Protein AF-T1GN96-F1 (afdb_monomer)

Solvent-accessible surface area (backbone atoms only — not comparable to full-atom values): 7860 Å² total; per-residue (Å²): 132,88,78,76,66,74,90,79,70,73,83,82,74,86,73,82,58,93,89,65,82,86,56,65,67,61,53,52,53,51,52,47,54,53,62,76,66,42,85,84,54,81,83,77,91,78,88,82,90,84,83,84,88,73,88,81,78,76,82,83,83,76,85,61,93,66,79,76,64,82,84,63,80,90,75,41,68,67,36,72,75,71,40,82,92,32,46,71,55,24,60,69,52,18,77,78,55,78,66,77,85,67,87,92,83,88,90,134

Foldseek 3Di:
DDDDPPVLDDPDDPDDDPPDDDDVVVVVVVVVVCVVPRPPDDDDDDDDDDDDPDDPDDPPDDDDPCNPVPPDDLADQCLVVPDDVSVVVCVVRPPVVVPPPDDPPDDD

Radius of gyration: 47.94 Å; Cα contacts (8 Å, |Δi|>4): 25; chains: 1; bounding box: 72×23×143 Å

pLDDT: mean 76.88, std 15.84, range [41.69, 96.19]

Organism: Megaselia scalaris (NCBI:txid36166)

Secondary structure (DSSP, 8-state):
-----GGGS-PPP--PPTT----HHHHHHHHHHHHHT-TTSSPPPPP--------------PPPTTTT-S------GGGGGS-GGGHHHHHHHSGGGGG---------

Structure (mmCIF, N/CA/C/O backbone):
data_AF-T1GN96-F1
#
_entry.id   AF-T1GN96-F1
#
loop_
_atom_site.group_PDB
_atom_site.id
_atom_site.type_symbol
_atom_site.label_atom_id
_atom_site.label_alt_id
_atom_site.label_comp_id
_atom_site.label_asym_id
_atom_site.label_entity_id
_atom_site.label_seq_id
_atom_site.pdbx_PDB_ins_code
_atom_site.Cartn_x
_atom_site.Cartn_y
_atom_site.Cartn_z
_atom_site.occupancy
_atom_site.B_iso_or_equiv
_atom_site.auth_seq_id
_atom_site.auth_comp_id
_atom_site.auth_asym_id
_atom_site.auth_atom_id
_atom_site.pdbx_PDB_model_num
ATOM 1 N N . MET A 1 1 ? -0.776 -9.574 -26.731 1.00 41.69 1 MET A N 1
ATOM 2 C CA . MET A 1 1 ? -0.075 -9.203 -27.977 1.00 41.69 1 MET A CA 1
ATOM 3 C C . MET A 1 1 ? 0.172 -7.706 -27.898 1.00 41.69 1 MET A C 1
ATOM 5 O O . MET A 1 1 ? -0.776 -6.952 -28.060 1.00 41.69 1 MET A O 1
ATOM 9 N N . HIS A 1 2 ? 1.371 -7.278 -27.489 1.00 55.16 2 HIS A N 1
ATOM 10 C CA . HIS A 1 2 ? 1.695 -5.849 -27.442 1.00 55.16 2 HIS A CA 1
ATOM 11 C C . HIS A 1 2 ? 1.850 -5.357 -28.880 1.00 55.16 2 HIS A C 1
ATOM 13 O O . HIS A 1 2 ? 2.675 -5.874 -29.629 1.00 55.16 2 HIS A O 1
ATOM 19 N N . ASN A 1 3 ? 0.983 -4.431 -29.278 1.00 48.44 3 ASN A N 1
ATOM 20 C CA . ASN A 1 3 ? 1.000 -3.836 -30.602 1.00 48.44 3 ASN A CA 1
ATOM 21 C C . ASN A 1 3 ? 2.158 -2.828 -30.629 1.00 48.44 3 ASN A C 1
ATOM 23 O O . ASN A 1 3 ? 2.082 -1.805 -29.951 1.00 48.44 3 ASN A O 1
ATOM 27 N N . ILE A 1 4 ? 3.245 -3.147 -31.335 1.00 56.50 4 ILE A N 1
ATOM 28 C CA . ILE A 1 4 ? 4.377 -2.227 -31.502 1.00 56.50 4 ILE A CA 1
ATOM 29 C C . ILE A 1 4 ? 3.860 -1.011 -32.293 1.00 56.50 4 ILE A C 1
ATOM 31 O O . ILE A 1 4 ? 3.284 -1.211 -33.367 1.00 56.50 4 ILE A O 1
ATOM 35 N N . PRO A 1 5 ? 3.992 0.229 -31.784 1.00 53.41 5 PRO A N 1
ATOM 36 C CA . PRO A 1 5 ? 3.544 1.413 -32.508 1.00 53.41 5 PRO A CA 1
ATOM 37 C C . PRO A 1 5 ? 4.280 1.528 -33.852 1.00 53.41 5 PRO A C 1
ATOM 39 O O . PRO A 1 5 ? 5.500 1.377 -33.921 1.00 53.41 5 PRO A O 1
ATOM 42 N N . SER A 1 6 ? 3.524 1.787 -34.926 1.00 54.22 6 SER A N 1
ATOM 43 C CA . SER A 1 6 ? 4.008 1.810 -36.318 1.00 54.22 6 SER A CA 1
ATOM 44 C C . SER A 1 6 ? 5.153 2.794 -36.585 1.00 54.22 6 SER A C 1
ATOM 46 O O . SER A 1 6 ? 5.870 2.623 -37.566 1.00 54.22 6 SER A O 1
ATOM 48 N N . ASP A 1 7 ?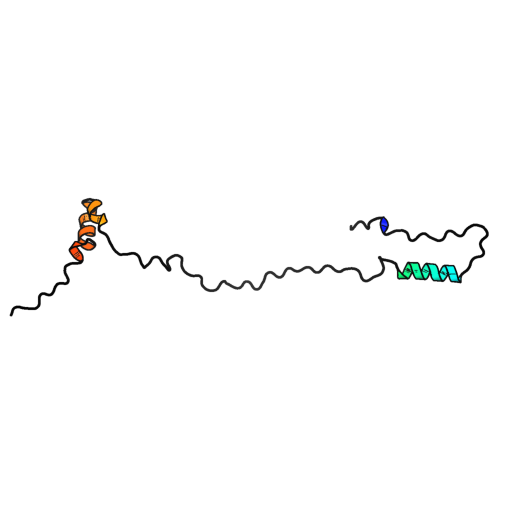 5.382 3.759 -35.695 1.00 53.06 7 ASP A N 1
ATOM 49 C CA . ASP A 1 7 ? 6.468 4.739 -35.807 1.00 53.06 7 ASP A CA 1
ATOM 50 C C . ASP A 1 7 ? 7.861 4.138 -35.534 1.00 53.06 7 ASP A C 1
ATOM 52 O O . ASP A 1 7 ? 8.875 4.789 -35.775 1.00 53.06 7 ASP A O 1
ATOM 56 N N . MET A 1 8 ? 7.939 2.882 -35.070 1.00 54.47 8 MET A N 1
ATOM 57 C CA . MET A 1 8 ? 9.206 2.165 -34.855 1.00 54.47 8 MET A CA 1
ATOM 58 C C . MET A 1 8 ? 9.673 1.352 -36.073 1.00 54.47 8 MET A C 1
ATOM 60 O O . MET A 1 8 ? 10.673 0.640 -35.989 1.00 54.47 8 MET A O 1
ATOM 64 N N . VAL A 1 9 ? 8.973 1.436 -37.212 1.00 57.03 9 VAL A N 1
ATOM 65 C CA . VAL A 1 9 ? 9.254 0.603 -38.390 1.00 57.03 9 VAL A CA 1
ATOM 66 C C . VAL A 1 9 ? 9.434 1.459 -39.639 1.00 57.03 9 VAL A C 1
ATOM 68 O O . VAL A 1 9 ? 8.540 1.537 -40.470 1.00 57.03 9 VAL A O 1
ATOM 71 N N . ALA A 1 10 ? 10.599 2.095 -39.778 1.00 54.78 10 ALA A N 1
ATOM 72 C CA . ALA A 1 10 ? 11.308 2.251 -41.057 1.00 54.78 10 ALA A CA 1
ATOM 73 C C . ALA A 1 10 ? 12.443 3.270 -40.916 1.00 54.78 10 ALA A C 1
ATOM 75 O O . ALA A 1 10 ? 12.244 4.474 -41.057 1.00 54.78 10 ALA A O 1
ATOM 76 N N . ASN A 1 11 ? 13.674 2.786 -40.753 1.00 52.19 11 ASN A N 1
ATOM 77 C CA . ASN A 1 11 ? 14.805 3.555 -41.259 1.00 52.19 11 ASN A CA 1
ATOM 78 C C . ASN A 1 11 ? 14.723 3.5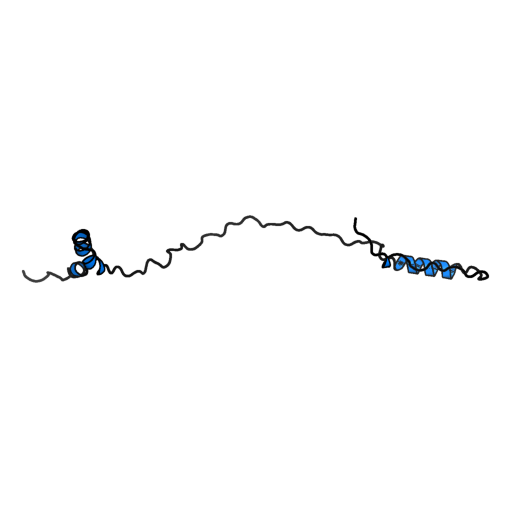10 -42.798 1.00 52.19 11 ASN A C 1
ATOM 80 O O . ASN A 1 11 ? 14.702 2.402 -43.348 1.00 52.19 11 ASN A O 1
ATOM 84 N N . PRO A 1 12 ? 14.633 4.653 -43.506 1.00 56.75 12 PRO A N 1
ATOM 85 C CA . PRO A 1 12 ? 14.454 4.658 -44.954 1.00 56.75 12 PRO A CA 1
ATOM 86 C C . PRO A 1 12 ? 15.618 3.925 -45.628 1.00 56.75 12 PRO A C 1
ATOM 88 O O . PRO A 1 12 ? 16.780 4.255 -45.409 1.00 56.75 12 PRO A O 1
ATOM 91 N N . VAL A 1 13 ? 15.320 2.903 -46.434 1.00 60.00 13 VAL A N 1
ATOM 92 C CA . VAL A 1 13 ? 16.305 2.226 -47.291 1.00 60.00 13 VAL A CA 1
ATOM 93 C C . VAL A 1 13 ? 16.806 3.233 -48.325 1.00 60.00 13 VAL A C 1
ATOM 95 O O . VAL A 1 13 ? 15.985 3.799 -49.051 1.00 60.00 13 VAL A O 1
ATOM 98 N N . MET A 1 14 ? 18.125 3.456 -48.422 1.00 59.34 14 MET A N 1
ATOM 99 C CA . MET A 1 14 ? 18.681 4.209 -49.546 1.00 59.34 14 MET A CA 1
ATOM 100 C C . MET A 1 14 ? 18.267 3.537 -50.856 1.00 59.34 14 MET A C 1
ATOM 102 O O . MET A 1 14 ? 18.698 2.437 -51.199 1.00 59.34 14 MET A O 1
ATOM 106 N N . THR A 1 15 ? 17.370 4.210 -51.571 1.00 59.19 15 THR A N 1
ATOM 107 C CA . THR A 1 15 ? 16.952 3.820 -52.911 1.00 59.19 15 THR A CA 1
ATOM 108 C C . THR A 1 15 ? 18.018 4.351 -53.854 1.00 59.19 15 THR A C 1
ATOM 110 O O . THR A 1 15 ? 18.138 5.563 -54.023 1.00 59.19 15 THR A O 1
ATOM 113 N N . LEU A 1 16 ? 18.841 3.461 -54.410 1.00 59.38 16 LEU A N 1
ATOM 114 C CA . LEU A 1 16 ? 19.898 3.856 -55.337 1.00 59.38 16 LEU A CA 1
ATOM 115 C C . LEU A 1 16 ? 19.266 4.537 -56.558 1.00 59.38 16 LEU A C 1
ATOM 117 O O . LEU A 1 16 ? 18.430 3.947 -57.246 1.00 59.38 16 LEU A O 1
ATOM 121 N N . VAL A 1 17 ? 19.653 5.787 -56.813 1.00 62.06 17 VAL A N 1
ATOM 122 C CA . VAL A 1 17 ? 19.168 6.550 -57.966 1.00 62.06 17 VAL A CA 1
ATOM 123 C C . VAL A 1 17 ? 19.741 5.912 -59.243 1.00 62.06 17 VAL A C 1
ATOM 125 O O . VAL A 1 17 ? 20.933 5.584 -59.265 1.00 62.06 17 VAL A O 1
ATOM 128 N N . PRO A 1 18 ? 18.948 5.712 -60.315 1.00 52.59 18 PRO A N 1
ATOM 129 C CA . PRO A 1 18 ? 19.452 5.106 -61.545 1.00 52.59 18 PRO A CA 1
ATOM 130 C C . PRO A 1 18 ? 20.638 5.905 -62.110 1.00 52.59 18 PRO A C 1
ATOM 132 O O . PRO A 1 18 ? 20.496 7.087 -62.413 1.00 52.59 18 PRO A O 1
ATOM 135 N N . GLY A 1 19 ? 21.802 5.260 -62.252 1.00 62.09 19 GLY A N 1
ATOM 136 C CA . GLY A 1 19 ? 23.028 5.868 -62.796 1.00 62.09 19 GLY A CA 1
ATOM 137 C C . GLY A 1 19 ? 24.113 6.224 -61.771 1.00 62.09 19 GLY A C 1
ATOM 138 O O . GLY A 1 19 ? 25.175 6.696 -62.167 1.00 62.09 19 GLY A O 1
ATOM 139 N N . GLN A 1 20 ? 23.887 5.987 -60.476 1.00 63.53 20 GLN A N 1
ATOM 140 C CA . GLN A 1 20 ? 24.911 6.149 -59.440 1.00 63.53 20 GLN A CA 1
ATOM 141 C C . GLN A 1 20 ? 25.793 4.891 -59.342 1.00 63.53 20 GLN A C 1
ATOM 143 O O . GLN A 1 20 ? 25.273 3.785 -59.184 1.00 63.53 20 GLN A O 1
ATOM 148 N N . GLU A 1 21 ? 27.122 5.039 -59.416 1.00 69.19 21 GLU A N 1
ATOM 149 C CA . GLU A 1 21 ? 28.025 3.905 -59.181 1.00 69.19 21 GLU A CA 1
ATOM 150 C C . GLU A 1 21 ? 27.937 3.426 -57.718 1.00 69.19 21 GLU A C 1
ATOM 152 O O . GLU A 1 21 ? 27.941 4.249 -56.793 1.00 69.19 21 GLU A O 1
ATOM 157 N N . PRO A 1 22 ? 27.851 2.105 -57.478 1.00 67.44 22 PRO A N 1
ATOM 158 C CA . PRO A 1 22 ? 27.683 1.560 -56.138 1.00 67.44 22 PRO A CA 1
ATOM 159 C C . PRO A 1 22 ? 28.950 1.765 -55.295 1.00 67.44 22 PRO A C 1
ATOM 161 O O . PRO A 1 22 ? 29.974 1.118 -55.504 1.00 67.44 22 PRO A O 1
ATOM 164 N N . ASN A 1 23 ? 28.871 2.643 -54.291 1.00 80.88 23 ASN A N 1
ATOM 165 C CA . ASN A 1 23 ? 29.928 2.823 -53.298 1.00 80.88 23 ASN A CA 1
ATOM 166 C C . ASN A 1 23 ? 29.701 1.872 -52.112 1.00 80.88 23 ASN A C 1
ATOM 168 O O . ASN A 1 23 ? 28.856 2.118 -51.248 1.00 80.88 23 ASN A O 1
ATOM 172 N N . VAL A 1 24 ? 30.470 0.782 -52.067 1.00 83.50 24 VAL A N 1
ATOM 173 C CA . VAL A 1 24 ? 30.313 -0.261 -51.039 1.00 83.50 24 VAL A CA 1
ATOM 174 C C . VAL A 1 24 ? 30.619 0.243 -49.622 1.00 83.50 24 VAL A C 1
ATOM 176 O O . VAL A 1 24 ? 30.032 -0.245 -48.661 1.00 83.50 24 VAL A O 1
ATOM 179 N N . GLY A 1 25 ? 31.504 1.237 -49.483 1.00 85.25 25 GLY A N 1
ATOM 180 C CA . GLY A 1 25 ? 31.867 1.818 -48.188 1.00 85.25 25 GLY A CA 1
ATOM 181 C C . GLY A 1 25 ? 30.693 2.557 -47.552 1.00 85.25 25 GLY A C 1
ATOM 182 O O . GLY A 1 25 ? 30.356 2.295 -46.400 1.00 85.25 25 GLY A O 1
ATOM 183 N N . MET A 1 26 ? 30.007 3.385 -48.343 1.00 82.94 26 MET A N 1
ATOM 184 C CA . MET A 1 26 ? 28.788 4.081 -47.917 1.00 82.94 26 MET A CA 1
ATOM 185 C C . MET A 1 26 ? 27.670 3.100 -47.549 1.00 82.94 26 MET A C 1
ATOM 187 O O . MET A 1 26 ? 26.996 3.287 -46.540 1.00 82.94 26 MET A O 1
ATOM 191 N N . PHE A 1 27 ? 27.504 2.029 -48.332 1.00 82.62 27 PHE A N 1
ATOM 192 C CA . PHE A 1 27 ? 26.510 0.990 -48.053 1.00 82.62 27 PHE A CA 1
ATOM 193 C C . PHE A 1 27 ? 26.749 0.325 -46.691 1.00 82.62 27 PHE A C 1
ATOM 195 O O . PHE A 1 27 ? 25.818 0.201 -45.893 1.00 82.62 27 PHE A O 1
ATOM 202 N N . ILE A 1 28 ? 27.991 -0.075 -46.406 1.00 88.06 28 ILE A N 1
ATOM 203 C CA . ILE A 1 28 ? 28.351 -0.737 -45.145 1.00 88.06 28 ILE A CA 1
ATOM 204 C C . ILE A 1 28 ? 28.204 0.227 -43.963 1.00 88.06 28 ILE A C 1
ATOM 206 O O . ILE A 1 28 ? 27.661 -0.162 -42.930 1.00 88.06 28 ILE A O 1
ATOM 210 N N . GLU A 1 29 ? 28.659 1.474 -44.102 1.00 86.31 29 GLU A N 1
ATOM 211 C CA . GLU A 1 29 ? 28.577 2.475 -43.033 1.00 86.31 29 GLU A CA 1
ATOM 212 C C . GLU A 1 29 ? 27.125 2.820 -42.677 1.00 86.31 29 GLU A C 1
ATOM 214 O O . GLU A 1 29 ? 26.773 2.890 -41.497 1.00 86.31 29 GLU A O 1
ATOM 219 N N . GLU A 1 30 ? 26.255 2.952 -43.678 1.00 83.44 30 GLU A N 1
ATOM 220 C CA . GLU A 1 30 ? 24.828 3.184 -43.460 1.00 83.44 30 GLU A CA 1
ATOM 221 C C . GLU A 1 30 ? 24.151 1.991 -42.768 1.00 83.44 30 GLU A C 1
ATOM 223 O O . GLU A 1 30 ? 23.405 2.175 -41.802 1.00 83.44 30 GLU A O 1
ATOM 228 N N . HIS A 1 31 ? 24.426 0.765 -43.225 1.00 84.94 31 HIS A N 1
ATOM 229 C CA . HIS A 1 31 ? 23.849 -0.444 -42.630 1.00 84.94 31 HIS A CA 1
ATOM 230 C C . HIS A 1 31 ? 24.326 -0.652 -41.196 1.00 84.94 31 HIS A C 1
ATOM 232 O O . HIS A 1 31 ? 23.525 -1.006 -40.330 1.00 84.94 31 HIS A O 1
ATOM 238 N N . LYS A 1 32 ? 25.603 -0.369 -40.926 1.00 89.06 32 LYS A N 1
ATOM 239 C CA . LYS A 1 32 ? 26.149 -0.363 -39.571 1.00 89.06 32 LYS A CA 1
ATOM 240 C C . LYS A 1 32 ? 25.415 0.652 -38.699 1.00 89.06 32 LYS A C 1
ATOM 242 O O . LYS A 1 32 ? 24.895 0.276 -37.656 1.00 89.06 32 LYS A O 1
ATOM 247 N N . LYS A 1 33 ? 25.299 1.907 -39.149 1.00 88.31 33 LYS A N 1
ATOM 248 C CA . LYS A 1 33 ? 24.602 2.958 -38.394 1.00 88.31 33 LYS A CA 1
ATOM 249 C C . LYS A 1 33 ? 23.159 2.565 -38.075 1.00 88.31 33 LYS A C 1
ATOM 251 O O . LYS A 1 33 ? 22.710 2.796 -36.962 1.00 88.31 33 LYS A O 1
ATOM 256 N N . ARG A 1 34 ? 22.452 1.942 -39.024 1.00 85.00 34 ARG A N 1
ATOM 257 C CA . ARG A 1 34 ? 21.084 1.441 -38.823 1.00 85.00 34 ARG A CA 1
ATOM 258 C C . ARG A 1 34 ? 21.014 0.336 -37.773 1.00 85.00 34 ARG A C 1
ATOM 260 O O . ARG A 1 34 ? 20.097 0.352 -36.960 1.00 85.00 34 ARG A O 1
ATOM 267 N N . SER A 1 35 ? 21.952 -0.605 -37.822 1.00 88.75 35 SER A N 1
ATOM 268 C CA . SER A 1 35 ? 22.023 -1.716 -36.873 1.00 88.75 35 SER A CA 1
ATOM 269 C C . SER A 1 35 ? 22.369 -1.234 -35.465 1.00 88.75 35 SER A C 1
ATOM 271 O O . SER A 1 35 ? 21.795 -1.727 -34.501 1.00 88.75 35 SER A O 1
ATOM 273 N N . ASP A 1 36 ? 23.274 -0.261 -35.347 1.00 90.00 36 ASP A N 1
ATOM 274 C CA . ASP A 1 36 ? 23.719 0.287 -34.060 1.00 90.00 36 ASP A CA 1
ATOM 275 C C . ASP A 1 36 ? 22.622 1.123 -33.371 1.00 90.00 36 ASP A C 1
ATOM 277 O O . ASP A 1 36 ? 22.642 1.288 -32.154 1.00 90.00 36 ASP A O 1
ATOM 281 N N . THR A 1 37 ? 21.661 1.654 -34.134 1.00 87.06 37 THR A N 1
ATOM 282 C CA . THR A 1 37 ? 20.533 2.444 -33.611 1.00 87.06 37 THR A CA 1
ATOM 283 C C . THR A 1 37 ? 19.209 1.680 -33.580 1.00 87.06 37 THR A C 1
ATOM 285 O O . THR A 1 37 ? 18.162 2.316 -33.462 1.00 87.06 37 THR A O 1
ATOM 288 N N . ASP A 1 38 ? 19.214 0.354 -33.750 1.00 89.19 38 ASP A N 1
ATOM 289 C CA . ASP A 1 38 ? 17.985 -0.446 -33.732 1.00 89.19 38 ASP A CA 1
ATOM 290 C C . ASP A 1 38 ? 17.382 -0.486 -32.312 1.00 89.19 38 ASP A C 1
ATOM 292 O O . ASP A 1 38 ? 17.986 -1.067 -31.410 1.00 89.19 38 ASP A O 1
ATOM 296 N N . PRO A 1 39 ? 16.187 0.093 -32.083 1.00 85.31 39 PRO A N 1
ATOM 297 C CA . PRO A 1 39 ? 15.545 0.084 -30.770 1.00 85.31 39 PRO A CA 1
ATOM 298 C C . PRO A 1 39 ? 14.993 -1.293 -30.372 1.00 85.31 39 PRO A C 1
ATOM 300 O O . PRO A 1 39 ? 14.632 -1.485 -29.215 1.00 85.31 39 PRO A O 1
ATOM 303 N N . ASN A 1 40 ? 14.903 -2.241 -31.310 1.00 86.50 40 ASN A N 1
ATOM 304 C CA . ASN A 1 40 ? 14.543 -3.630 -31.023 1.00 86.50 40 ASN A CA 1
ATOM 305 C C . ASN A 1 40 ? 15.773 -4.488 -30.703 1.00 86.50 40 ASN A C 1
ATOM 307 O O . ASN A 1 40 ? 15.635 -5.692 -30.460 1.00 86.50 40 ASN A O 1
ATOM 311 N N . ALA A 1 41 ? 16.972 -3.896 -30.721 1.00 89.88 41 ALA A N 1
ATOM 312 C CA . ALA A 1 41 ? 18.154 -4.571 -30.232 1.00 89.88 41 ALA A CA 1
ATOM 313 C C . ALA A 1 41 ? 18.006 -4.842 -28.717 1.00 89.88 41 ALA A C 1
ATOM 315 O O . ALA A 1 41 ? 17.490 -3.998 -27.983 1.00 89.88 41 ALA A O 1
ATOM 316 N N . PRO A 1 42 ? 18.450 -6.007 -28.220 1.00 86.81 42 PRO A N 1
ATOM 317 C CA . PRO A 1 42 ? 18.442 -6.313 -26.786 1.00 86.81 42 PRO A CA 1
ATOM 318 C C . PRO A 1 42 ? 19.319 -5.334 -25.966 1.00 86.81 42 PRO A C 1
ATOM 320 O O . PRO A 1 42 ? 20.232 -4.736 -26.540 1.00 86.81 42 PRO A O 1
ATOM 323 N N . PRO A 1 43 ? 19.178 -5.237 -24.624 1.00 82.69 43 PRO A N 1
ATOM 324 C CA . PRO A 1 43 ? 18.311 -6.016 -23.737 1.00 82.69 43 PRO A CA 1
ATOM 325 C C . PRO A 1 43 ? 16.934 -5.370 -23.541 1.00 82.69 43 PRO A C 1
ATOM 327 O O . PRO A 1 43 ? 16.823 -4.165 -23.347 1.00 82.69 43 PRO A O 1
ATOM 330 N N . PHE A 1 44 ? 15.886 -6.191 -23.568 1.00 89.50 44 PHE A N 1
ATOM 331 C CA . PHE A 1 44 ? 14.525 -5.734 -23.298 1.00 89.50 44 PHE A CA 1
ATOM 332 C C . PHE A 1 44 ? 14.311 -5.458 -21.808 1.00 89.50 44 PHE A C 1
ATOM 334 O O . PHE A 1 44 ? 15.020 -5.993 -20.954 1.00 89.50 44 PHE A O 1
ATOM 341 N N . ASP A 1 45 ? 13.288 -4.662 -21.509 1.00 91.00 45 ASP A N 1
ATOM 342 C CA . ASP A 1 45 ? 12.839 -4.443 -20.140 1.00 91.00 45 ASP A CA 1
ATOM 343 C C . ASP A 1 45 ? 12.179 -5.708 -19.571 1.00 91.00 45 ASP A C 1
ATOM 345 O O . ASP A 1 45 ? 11.296 -6.305 -20.193 1.00 91.00 45 ASP A O 1
ATOM 349 N N . ASP A 1 46 ? 12.559 -6.080 -18.347 1.00 91.81 46 ASP A N 1
ATOM 350 C CA . ASP A 1 46 ? 11.944 -7.182 -17.607 1.00 91.81 46 ASP A CA 1
ATOM 351 C C . ASP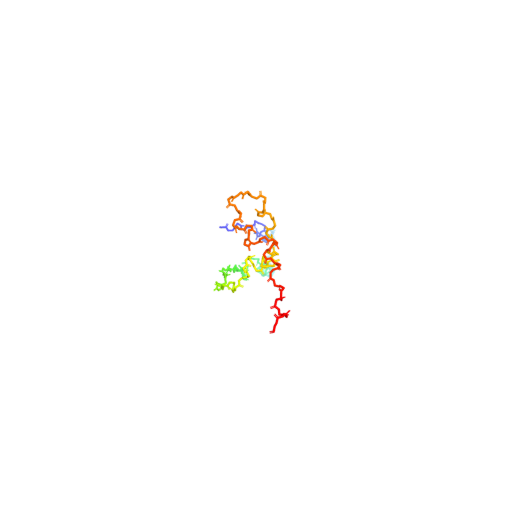 A 1 46 ? 10.953 -6.655 -16.562 1.00 91.81 46 ASP A C 1
ATOM 353 O O . ASP A 1 46 ? 11.261 -5.764 -15.767 1.00 91.81 46 ASP A O 1
ATOM 357 N N . LEU A 1 47 ? 9.773 -7.275 -16.483 1.00 94.25 47 LEU A N 1
ATOM 358 C CA . LEU A 1 47 ? 8.830 -7.024 -15.394 1.00 94.25 47 LEU A CA 1
ATOM 359 C C . LEU A 1 47 ? 9.222 -7.821 -14.146 1.00 94.25 47 LEU A C 1
ATOM 361 O O . LEU A 1 47 ? 9.530 -9.013 -14.206 1.00 94.25 47 LEU A O 1
ATOM 365 N N . ARG A 1 48 ? 9.145 -7.172 -12.982 1.00 95.31 48 ARG A N 1
ATOM 366 C CA . ARG A 1 48 ? 9.311 -7.823 -11.679 1.00 95.31 48 ARG A CA 1
ATOM 367 C C . ARG A 1 48 ? 7.987 -7.825 -10.936 1.00 95.31 48 ARG A C 1
ATOM 369 O O . ARG A 1 48 ? 7.457 -6.778 -10.581 1.00 95.31 48 ARG A O 1
ATOM 376 N N . ASN A 1 49 ? 7.470 -9.024 -10.699 1.00 94.38 49 ASN A N 1
ATOM 377 C CA . ASN A 1 49 ? 6.258 -9.220 -9.919 1.00 94.38 49 ASN A CA 1
ATOM 378 C C . ASN A 1 49 ? 6.625 -9.318 -8.437 1.00 94.38 49 ASN A C 1
ATOM 380 O O . ASN A 1 49 ? 7.434 -10.163 -8.051 1.00 94.38 49 ASN A O 1
ATOM 384 N N . TYR A 1 50 ? 6.005 -8.478 -7.612 1.00 95.06 50 TYR A N 1
ATOM 385 C CA . TYR A 1 50 ? 6.153 -8.500 -6.160 1.00 95.06 50 TYR A CA 1
ATOM 386 C C . TYR A 1 50 ? 4.815 -8.886 -5.531 1.00 95.06 50 TYR A C 1
ATOM 388 O O . TYR A 1 50 ? 3.799 -8.256 -5.806 1.00 95.06 50 TYR A O 1
ATOM 396 N N . ALA A 1 51 ? 4.822 -9.926 -4.699 1.00 95.31 51 ALA A N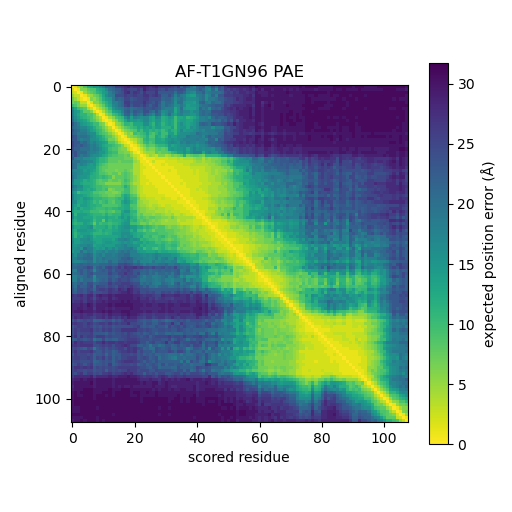 1
ATOM 397 C CA . ALA A 1 51 ? 3.624 -10.458 -4.042 1.00 95.31 51 ALA A CA 1
ATOM 398 C C . ALA A 1 51 ? 3.891 -10.827 -2.572 1.00 95.31 51 ALA A C 1
ATOM 400 O O . ALA A 1 51 ? 3.266 -11.727 -2.021 1.00 95.31 51 ALA A O 1
ATOM 401 N N . TYR A 1 52 ? 4.879 -10.182 -1.947 1.00 95.25 52 TYR A N 1
ATOM 402 C CA . TYR A 1 52 ? 5.199 -10.444 -0.549 1.00 95.25 52 TYR A CA 1
ATOM 403 C C . TYR A 1 52 ? 4.191 -9.738 0.365 1.00 95.25 52 TYR A C 1
ATOM 405 O O . TYR A 1 52 ? 4.139 -8.512 0.401 1.00 95.25 52 TYR A O 1
ATOM 413 N N . GLU A 1 53 ? 3.407 -10.525 1.099 1.00 94.62 53 GLU A N 1
ATOM 414 C CA . GLU A 1 53 ? 2.326 -10.054 1.980 1.00 94.62 53 GLU A CA 1
ATOM 415 C C . GLU A 1 53 ? 2.806 -9.713 3.404 1.00 94.62 53 GLU A C 1
ATOM 417 O O . GLU A 1 53 ? 2.126 -9.022 4.157 1.00 94.62 53 GLU A O 1
ATOM 422 N N . GLY A 1 54 ? 4.006 -10.156 3.780 1.00 93.69 54 GLY A N 1
ATOM 423 C CA . GLY A 1 54 ? 4.486 -10.089 5.158 1.00 93.69 54 GLY A CA 1
ATOM 424 C C . GLY A 1 54 ? 4.432 -11.444 5.861 1.00 93.69 54 GLY A C 1
ATOM 425 O O . GLY A 1 54 ? 4.039 -12.455 5.290 1.00 93.69 54 GLY A O 1
ATOM 426 N N . GLY A 1 55 ? 4.878 -11.470 7.119 1.00 94.38 55 GLY A N 1
ATOM 427 C CA . GLY A 1 55 ? 5.018 -12.699 7.911 1.00 94.38 55 GLY A CA 1
ATOM 428 C C . GLY A 1 55 ? 3.804 -13.067 8.770 1.00 94.38 55 GLY A C 1
ATOM 429 O O . GLY A 1 55 ? 3.913 -13.975 9.586 1.00 94.38 55 GLY A O 1
ATOM 430 N N . GLY A 1 56 ? 2.681 -12.348 8.646 1.00 92.06 56 GLY A N 1
ATOM 431 C CA . GLY A 1 56 ? 1.475 -12.608 9.444 1.00 92.06 56 GLY A CA 1
ATOM 432 C C . GLY A 1 56 ? 1.620 -12.316 10.944 1.00 92.06 56 GLY A C 1
ATOM 433 O O . GLY A 1 56 ? 0.989 -12.981 11.762 1.00 92.06 56 GLY A O 1
ATOM 434 N N . SER A 1 57 ? 2.463 -11.353 11.331 1.00 89.25 57 SER A N 1
ATOM 435 C CA . SER A 1 57 ? 2.688 -11.021 12.743 1.00 89.25 57 SER A CA 1
ATOM 436 C C . SER A 1 57 ? 1.419 -10.498 13.419 1.00 89.25 57 SER A C 1
ATOM 438 O O . SER A 1 57 ? 0.720 -9.639 12.882 1.00 89.25 57 SER A O 1
ATOM 440 N N . THR A 1 58 ? 1.149 -10.972 14.635 1.00 90.56 58 THR A N 1
ATOM 441 C CA . THR A 1 58 ? 0.046 -10.464 15.454 1.00 90.56 58 THR A CA 1
ATOM 442 C C . THR A 1 58 ? 0.380 -9.083 16.019 1.00 90.56 58 THR A C 1
ATOM 444 O O . THR A 1 58 ? 1.519 -8.796 16.393 1.00 90.56 58 THR A O 1
ATOM 447 N N . CYS A 1 59 ? -0.625 -8.208 16.098 1.00 82.88 59 CYS A N 1
ATOM 448 C CA . CYS A 1 59 ? -0.497 -6.875 16.685 1.00 82.88 59 CYS A CA 1
ATOM 449 C C . CYS A 1 59 ? -0.510 -6.964 18.221 1.00 82.88 59 CYS A C 1
ATOM 451 O O . CYS A 1 59 ? -1.489 -6.573 18.840 1.00 82.88 59 CYS A O 1
ATOM 453 N N . GLY A 1 60 ? 0.546 -7.531 18.821 1.00 87.31 60 GLY A N 1
ATOM 454 C CA . GLY A 1 60 ? 0.785 -7.562 20.273 1.00 87.31 60 GLY A CA 1
ATOM 455 C C . GLY A 1 60 ? -0.475 -7.650 21.151 1.00 87.31 60 GLY A C 1
ATOM 456 O O . GLY A 1 60 ? -1.365 -8.459 20.896 1.00 87.31 60 GLY A O 1
ATOM 457 N N . SER A 1 61 ? -0.538 -6.798 22.175 1.00 89.38 61 SER A N 1
ATOM 458 C CA . SER A 1 61 ? -1.746 -6.561 22.971 1.00 89.38 61 SER A CA 1
ATOM 459 C C . SER A 1 61 ? -2.231 -5.133 22.743 1.00 89.38 61 SER A C 1
ATOM 461 O O . SER A 1 61 ? -1.438 -4.194 22.814 1.00 89.38 61 S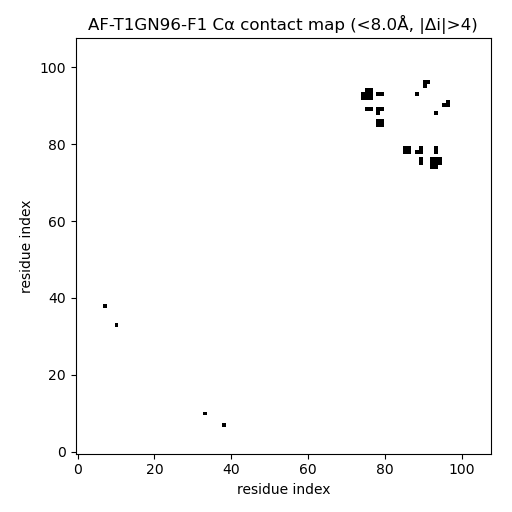ER A O 1
ATOM 463 N N . LEU A 1 62 ? -3.530 -4.969 22.498 1.00 89.44 62 LEU A N 1
ATOM 464 C CA . LEU A 1 62 ? -4.190 -3.665 22.419 1.00 89.44 62 LEU A CA 1
ATOM 465 C C . LEU A 1 62 ? -4.791 -3.295 23.778 1.00 89.44 62 LEU A C 1
ATOM 467 O O . LEU A 1 62 ? -5.194 -4.173 24.542 1.00 89.44 62 LEU A O 1
ATOM 471 N N . SER A 1 63 ? -4.881 -1.998 24.069 1.00 87.31 63 SER A N 1
ATOM 472 C CA . SER A 1 63 ? -5.580 -1.515 25.261 1.00 87.31 63 SER A CA 1
ATOM 473 C C . SER A 1 63 ? -7.065 -1.879 25.210 1.00 87.31 63 SER A C 1
ATOM 475 O O . SER A 1 63 ? -7.714 -1.756 24.170 1.00 87.31 63 SER A O 1
ATOM 477 N N . SER A 1 64 ? -7.616 -2.289 26.352 1.00 87.44 64 SER A N 1
ATOM 478 C CA . SER A 1 64 ? -9.052 -2.528 26.501 1.00 87.44 64 SER A CA 1
ATOM 479 C C . SER A 1 64 ? -9.841 -1.225 26.363 1.00 87.44 64 SER A C 1
ATOM 481 O O . SER A 1 64 ? -9.422 -0.184 26.864 1.00 87.44 64 SER A O 1
ATOM 483 N N . LEU A 1 65 ? -11.035 -1.294 25.768 1.00 87.31 65 LEU A N 1
ATOM 484 C CA . LEU A 1 65 ? -11.937 -0.139 25.633 1.00 87.31 65 LEU A CA 1
ATOM 485 C C . LEU A 1 65 ? -12.320 0.492 26.986 1.00 87.31 65 LEU A C 1
ATOM 487 O O . LEU A 1 65 ? -12.534 1.695 27.062 1.00 87.31 65 LEU A O 1
ATOM 491 N N . ALA A 1 66 ? -12.374 -0.311 28.050 1.00 82.00 66 ALA A N 1
ATOM 492 C CA . ALA A 1 66 ? -12.724 0.122 29.404 1.00 82.00 66 ALA A CA 1
ATOM 493 C C . ALA A 1 66 ? -11.541 0.707 30.200 1.00 82.00 66 ALA A C 1
ATOM 495 O O . ALA A 1 66 ? -11.696 1.035 31.371 1.00 82.00 66 ALA A O 1
ATOM 496 N N . SER A 1 67 ? -10.352 0.846 29.599 1.00 77.12 67 SER A N 1
ATOM 497 C CA . SER A 1 67 ? -9.129 1.242 30.318 1.00 77.12 67 SER A CA 1
ATOM 498 C C . SER A 1 67 ? -9.165 2.657 30.929 1.00 77.12 67 SER A C 1
ATOM 500 O O . SER A 1 67 ? -8.191 3.042 31.567 1.00 77.12 67 SER A O 1
ATOM 502 N N . GLY A 1 68 ? -10.239 3.430 30.733 1.00 70.62 68 GLY A N 1
ATOM 503 C CA . GLY A 1 68 ? -10.412 4.773 31.297 1.00 70.62 68 GLY A CA 1
ATOM 504 C C . GLY A 1 68 ? -11.800 5.059 31.879 1.00 70.62 68 GLY A C 1
ATOM 505 O O . GLY A 1 68 ? -12.106 6.217 32.123 1.00 70.62 68 GLY A O 1
ATOM 506 N N . THR A 1 69 ? -12.658 4.049 32.063 1.00 70.56 69 THR A N 1
ATOM 507 C CA . THR A 1 69 ? -14.014 4.247 32.622 1.00 70.56 69 THR A CA 1
ATOM 508 C C . THR A 1 69 ? -14.103 3.961 34.120 1.00 70.56 69 THR A C 1
ATOM 510 O O . THR A 1 69 ? -15.170 4.115 34.694 1.00 70.56 69 THR A O 1
ATOM 513 N N . ASP A 1 70 ? -13.013 3.523 34.754 1.00 64.06 70 ASP A N 1
ATOM 514 C CA . ASP A 1 70 ? -13.011 3.119 36.171 1.00 64.06 70 ASP A CA 1
ATOM 515 C C . ASP A 1 70 ? -12.874 4.311 37.142 1.00 64.06 70 ASP A C 1
ATOM 517 O O . ASP A 1 70 ? -12.955 4.152 38.354 1.00 64.06 70 ASP A O 1
ATOM 521 N N . GLU A 1 71 ? -12.700 5.528 36.616 1.00 65.88 71 GLU A N 1
ATOM 522 C CA . GLU A 1 71 ? -12.692 6.780 37.388 1.00 65.88 71 GLU A CA 1
ATOM 523 C C . GLU A 1 71 ? -14.092 7.420 37.467 1.00 65.88 71 GLU A C 1
ATOM 525 O O . GLU A 1 71 ? -14.231 8.644 37.463 1.00 65.88 71 GLU A O 1
ATOM 530 N N . GLU A 1 72 ? -15.162 6.621 37.489 1.00 70.25 72 GLU A N 1
ATOM 531 C CA . GLU A 1 72 ? -16.511 7.161 37.677 1.00 70.25 72 GLU A CA 1
ATOM 532 C C . GLU A 1 72 ? -16.835 7.295 39.174 1.00 70.25 72 GLU A C 1
ATOM 534 O O . GLU A 1 72 ? -16.706 6.349 39.956 1.00 70.25 72 GLU A O 1
ATOM 539 N N . ASN A 1 73 ? -17.255 8.494 39.589 1.00 71.75 73 ASN A N 1
ATOM 540 C CA . ASN A 1 73 ? -17.661 8.763 40.966 1.00 71.75 73 ASN A CA 1
ATOM 541 C C . ASN A 1 73 ? -18.893 7.915 41.321 1.00 71.75 73 ASN A C 1
ATOM 543 O O . ASN A 1 73 ? -19.937 8.022 40.678 1.00 71.75 73 ASN A O 1
ATOM 547 N N . GLN A 1 74 ? -18.783 7.096 42.369 1.00 79.50 74 GLN A N 1
ATOM 548 C CA . GLN A 1 74 ? -19.836 6.196 42.860 1.00 79.50 74 GLN A CA 1
ATOM 549 C C . GLN A 1 74 ? -20.965 6.951 43.601 1.00 79.50 74 GLN A C 1
ATOM 551 O O . GLN A 1 74 ? -21.279 6.652 44.751 1.00 79.50 74 GLN A O 1
ATOM 556 N N . GLU A 1 75 ? -21.577 7.954 42.966 1.00 84.94 75 GLU A N 1
ATOM 557 C CA . GLU A 1 75 ? -22.665 8.751 43.544 1.00 84.94 75 GLU A CA 1
ATOM 558 C C . GLU A 1 75 ? -24.040 8.244 43.086 1.00 84.94 75 GLU A C 1
ATOM 560 O O . GLU A 1 75 ? -24.445 8.427 41.938 1.00 84.94 75 GLU A O 1
ATOM 565 N N . PHE A 1 76 ? -24.810 7.650 44.003 1.00 89.19 76 PHE A N 1
ATOM 566 C CA . PHE A 1 76 ? -26.101 7.016 43.694 1.00 89.19 76 PHE A CA 1
ATOM 567 C C . PHE A 1 76 ? -27.327 7.800 44.201 1.00 89.19 76 PHE A C 1
ATOM 569 O O . PHE A 1 76 ? -28.392 7.231 44.456 1.00 89.19 76 PHE A O 1
ATOM 576 N N . ASN A 1 77 ? -27.215 9.127 44.323 1.00 86.06 77 ASN A N 1
ATOM 577 C CA . ASN A 1 77 ? -28.274 10.003 44.856 1.00 86.06 77 ASN A CA 1
ATOM 578 C C . ASN A 1 77 ? -29.609 9.897 44.088 1.00 86.06 77 ASN A C 1
ATOM 580 O O . ASN A 1 77 ? -30.685 10.108 44.655 1.00 86.06 77 ASN A O 1
ATOM 584 N N . TYR A 1 78 ? -29.558 9.507 42.812 1.00 88.25 78 TYR A N 1
ATOM 585 C CA . TYR A 1 78 ? -30.730 9.311 41.957 1.00 88.25 78 TYR A CA 1
ATOM 586 C C . TYR A 1 78 ? -31.604 8.108 42.350 1.00 88.25 78 TYR A C 1
ATOM 588 O O . TYR A 1 78 ? -32.774 8.080 41.964 1.00 88.25 78 TYR A O 1
ATOM 596 N N . LEU A 1 79 ? -31.101 7.150 43.141 1.00 91.56 79 LEU A N 1
ATOM 597 C CA . LEU A 1 79 ? -31.883 5.986 43.588 1.00 91.56 79 LEU A CA 1
ATOM 598 C C . LEU A 1 79 ? -33.119 6.386 44.405 1.00 91.56 79 LEU A C 1
ATOM 600 O O . LEU A 1 79 ? -34.152 5.727 44.305 1.00 91.56 79 LEU A O 1
ATOM 604 N N . SER A 1 80 ? -33.039 7.503 45.138 1.00 87.38 80 SER A N 1
ATOM 605 C CA . SER A 1 80 ? -34.164 8.089 45.886 1.00 87.38 80 SER A CA 1
ATOM 606 C C . SER A 1 80 ? -35.377 8.406 44.999 1.00 87.38 80 SER A C 1
ATOM 608 O O . SER A 1 80 ? -36.520 8.371 45.450 1.00 87.38 80 SER A O 1
ATOM 610 N N . SER A 1 81 ? -35.142 8.685 43.714 1.00 92.56 81 SER A N 1
ATOM 611 C CA . SER A 1 81 ? -36.170 9.107 42.759 1.00 92.56 81 SER A CA 1
ATOM 612 C C . SER A 1 81 ? -36.814 7.956 41.975 1.00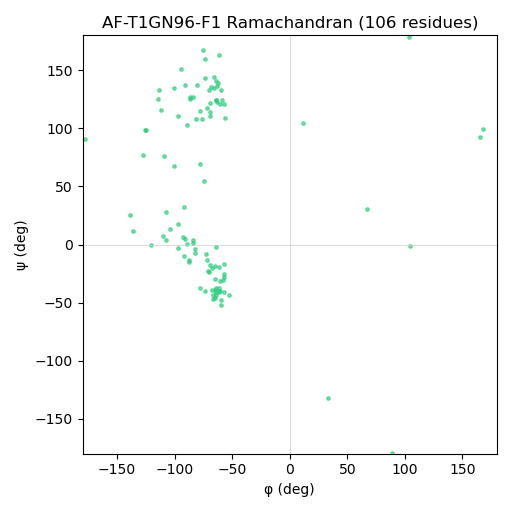 92.56 81 SER A C 1
ATOM 614 O O . SER A 1 81 ? -37.820 8.162 41.298 1.00 92.56 81 SER A O 1
ATOM 616 N N . TRP A 1 82 ? -36.274 6.733 42.061 1.00 93.75 82 TRP A N 1
ATOM 617 C CA . TRP A 1 82 ? -36.751 5.575 41.283 1.00 93.75 82 TRP A CA 1
ATOM 618 C C . TRP A 1 82 ? -37.973 4.867 41.897 1.00 93.75 82 TRP A C 1
ATOM 620 O O . TRP A 1 82 ? -38.584 3.999 41.262 1.00 93.75 82 TRP A O 1
ATOM 630 N N . GLY A 1 83 ? -38.363 5.261 43.112 1.00 92.12 83 GLY A N 1
ATOM 631 C CA . GLY A 1 83 ? -39.557 4.788 43.807 1.00 92.12 83 GLY A CA 1
ATOM 632 C C . GLY A 1 83 ? -39.338 3.534 44.668 1.00 92.12 83 GLY A C 1
ATOM 633 O O . GLY A 1 83 ? -38.245 2.969 44.696 1.00 92.12 83 GLY A O 1
ATOM 634 N N . PRO A 1 84 ? -40.403 3.033 45.326 1.00 92.88 84 PRO A N 1
ATOM 635 C CA . PRO A 1 84 ? -40.306 2.137 46.488 1.00 92.88 84 PRO A CA 1
ATOM 636 C C . PRO A 1 84 ? -39.674 0.768 46.207 1.00 92.88 84 PRO A C 1
ATOM 638 O O . PRO A 1 84 ? -39.196 0.074 47.099 1.00 92.88 84 PRO A O 1
ATOM 641 N N . ARG A 1 85 ? -39.629 0.355 44.935 1.00 96.19 85 ARG A N 1
ATOM 642 C CA . ARG A 1 85 ? -38.936 -0.881 44.538 1.00 96.19 85 ARG A CA 1
ATOM 643 C C . ARG A 1 85 ? -37.416 -0.787 44.719 1.00 96.19 85 ARG A C 1
ATOM 645 O O . ARG A 1 85 ? -36.765 -1.825 44.793 1.00 96.19 85 ARG A O 1
ATOM 652 N N . PHE A 1 86 ? -36.871 0.427 44.783 1.00 94.12 86 PHE A N 1
ATOM 653 C CA . PHE A 1 86 ? -35.442 0.711 44.887 1.00 94.12 86 PHE A CA 1
ATOM 654 C C . PHE A 1 86 ? -35.023 1.217 46.275 1.00 94.12 86 PHE A C 1
ATOM 656 O O . PHE A 1 86 ? -33.836 1.468 46.473 1.00 94.12 86 PHE A O 1
ATOM 663 N N . ASP A 1 87 ? -35.937 1.275 47.252 1.00 89.88 87 ASP A N 1
ATOM 664 C CA . ASP A 1 87 ? -35.660 1.759 48.616 1.00 89.88 87 ASP A CA 1
ATOM 665 C C . ASP A 1 87 ? -34.470 1.039 49.248 1.00 89.88 87 ASP A C 1
ATOM 667 O O . ASP A 1 87 ? -33.573 1.668 49.794 1.00 89.88 87 ASP A O 1
ATOM 671 N N . LYS A 1 88 ? -34.394 -0.287 49.087 1.00 92.00 88 LYS A N 1
ATOM 672 C CA . LYS A 1 88 ? -33.282 -1.082 49.623 1.00 92.00 88 LYS A CA 1
ATOM 673 C C . LYS A 1 88 ? -31.928 -0.682 49.026 1.00 92.00 88 LYS A C 1
ATOM 675 O O . LYS A 1 88 ? -30.932 -0.680 49.741 1.00 92.00 88 LYS A O 1
ATOM 680 N N . LEU A 1 89 ? -31.883 -0.347 47.734 1.00 92.38 89 LEU A N 1
ATOM 681 C CA . LEU A 1 89 ? -30.661 0.123 47.077 1.00 92.38 89 LEU A CA 1
ATOM 682 C C . LEU A 1 89 ? -30.331 1.556 47.502 1.00 92.38 89 LEU A C 1
ATOM 684 O O . LEU A 1 89 ? -29.170 1.845 47.771 1.00 92.38 89 LEU A O 1
ATOM 688 N N . HIS A 1 90 ? -31.338 2.423 47.632 1.00 88.50 90 HIS A N 1
ATOM 689 C CA . HIS A 1 90 ? -31.160 3.771 48.163 1.00 88.50 90 HIS A CA 1
ATOM 690 C C . HIS A 1 90 ? -30.625 3.752 49.603 1.00 88.50 90 HIS A C 1
ATOM 692 O O . HIS A 1 90 ? -29.715 4.507 49.916 1.00 88.50 90 HIS A O 1
ATOM 698 N N . THR A 1 91 ? -31.091 2.836 50.454 1.00 87.69 91 THR A N 1
ATOM 699 C CA . THR A 1 91 ? -30.536 2.647 51.803 1.00 87.69 91 THR A CA 1
ATOM 700 C C . THR A 1 91 ? -29.080 2.167 51.773 1.00 87.69 91 THR A C 1
ATOM 702 O O . THR A 1 91 ? -28.286 2.579 52.610 1.00 87.69 91 THR A O 1
ATOM 705 N N . MET A 1 92 ? -28.710 1.295 50.829 1.00 90.00 92 MET A N 1
ATOM 706 C CA . MET A 1 92 ? -27.357 0.723 50.756 1.00 90.00 92 MET A CA 1
ATOM 707 C C . MET A 1 92 ? -26.317 1.674 50.148 1.00 90.00 92 MET A C 1
ATOM 709 O O . MET A 1 92 ? -25.177 1.682 50.604 1.00 90.00 92 MET A O 1
ATOM 713 N N . TYR A 1 93 ? -26.698 2.453 49.136 1.00 86.62 93 TYR A N 1
ATOM 714 C CA . TYR A 1 93 ? -25.783 3.260 48.313 1.00 86.62 93 TYR A CA 1
ATOM 715 C C . TYR A 1 93 ? -26.089 4.766 48.348 1.00 86.62 93 TYR A C 1
ATOM 717 O O . TYR A 1 93 ? -25.429 5.553 47.676 1.00 86.62 93 TYR A O 1
ATOM 725 N N . GLY A 1 94 ? -27.121 5.176 49.085 1.00 82.44 94 GLY A N 1
ATOM 726 C CA . GLY A 1 94 ? -27.487 6.573 49.255 1.00 82.44 94 GLY A CA 1
ATOM 727 C C . GLY A 1 94 ? -26.550 7.326 50.206 1.00 82.44 94 GLY A C 1
ATOM 728 O O . GLY A 1 94 ? -25.773 6.723 50.952 1.00 82.44 94 GLY A O 1
ATOM 729 N N . PRO A 1 95 ? -26.653 8.661 50.223 1.00 72.00 95 PRO A N 1
ATOM 730 C CA . PRO A 1 95 ? -25.763 9.542 50.984 1.00 72.00 95 PRO A CA 1
ATOM 731 C C . PRO A 1 95 ? -25.819 9.306 52.506 1.00 72.00 95 PRO A C 1
ATOM 733 O O . PRO A 1 95 ? -24.874 9.636 53.226 1.00 72.00 95 PRO A O 1
ATOM 736 N N . ASP A 1 96 ? -26.887 8.674 52.994 1.00 65.62 96 ASP A N 1
ATOM 737 C CA . ASP A 1 96 ? -27.103 8.364 54.410 1.00 65.62 96 ASP A CA 1
ATOM 738 C C . ASP A 1 96 ? -26.163 7.262 54.931 1.00 65.62 96 ASP A C 1
ATOM 740 O O . ASP A 1 96 ? -25.870 7.194 56.127 1.00 65.62 96 ASP A O 1
ATOM 744 N N . ASN A 1 97 ? -25.635 6.416 54.038 1.00 60.69 97 ASN A N 1
ATOM 745 C CA . ASN A 1 97 ? -24.727 5.329 54.410 1.00 60.69 97 ASN A CA 1
ATOM 746 C C . ASN A 1 97 ? -23.249 5.769 54.448 1.00 60.69 97 ASN A C 1
ATOM 748 O O . ASN A 1 97 ? -22.407 5.093 55.035 1.00 60.69 97 ASN A O 1
ATOM 752 N N . HIS A 1 98 ? -22.925 6.942 53.891 1.00 59.47 98 HIS A N 1
ATOM 753 C CA . HIS A 1 98 ? -21.569 7.504 53.913 1.00 59.47 98 HIS A CA 1
ATOM 754 C C . HIS A 1 98 ? -21.232 8.277 55.208 1.00 59.47 98 HIS A C 1
ATOM 756 O O . HIS A 1 98 ? -20.115 8.769 55.345 1.00 59.47 98 HIS A O 1
ATOM 762 N N . HIS A 1 99 ? -22.154 8.347 56.182 1.00 55.97 99 HIS A N 1
ATOM 763 C CA . HIS A 1 99 ? -21.999 9.121 57.426 1.00 55.97 99 HIS A CA 1
ATOM 764 C C . HIS A 1 99 ? -21.820 8.294 58.719 1.00 55.97 99 HIS A C 1
ATOM 766 O O . HIS A 1 99 ? -21.765 8.875 59.798 1.00 55.97 99 HIS A O 1
ATOM 772 N N . HIS A 1 100 ? -21.669 6.964 58.662 1.00 52.12 100 HIS A N 1
ATOM 773 C CA . HIS A 1 100 ? -21.525 6.130 59.875 1.00 52.12 100 HIS A CA 1
ATOM 774 C C . HIS A 1 100 ? -20.081 5.780 60.275 1.00 52.12 100 HIS A C 1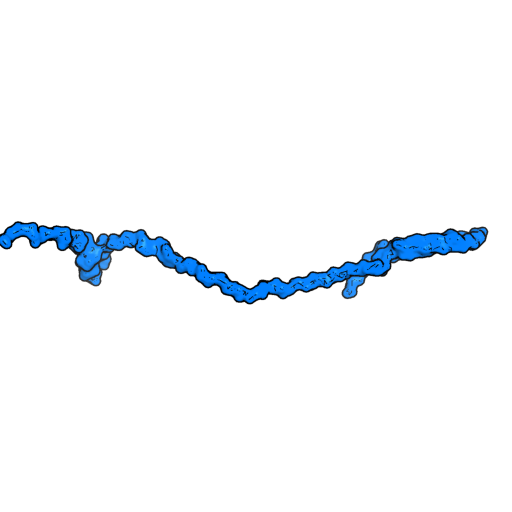
ATOM 776 O O . HIS A 1 100 ? -19.869 4.903 61.108 1.00 52.12 100 HIS A O 1
ATOM 782 N N . HIS A 1 101 ? -19.077 6.498 59.766 1.00 52.25 101 HIS A N 1
ATOM 783 C CA . HIS A 1 101 ? -17.734 6.477 60.359 1.00 52.25 101 HIS A CA 1
ATOM 784 C C . HIS A 1 101 ? -17.510 7.728 61.223 1.00 52.25 101 HIS A C 1
ATOM 786 O O . HIS A 1 101 ? -16.693 8.587 60.909 1.00 52.25 101 HIS A O 1
ATOM 792 N N . HIS A 1 102 ? -18.243 7.829 62.334 1.00 45.88 102 HIS A N 1
ATOM 793 C CA . HIS A 1 102 ? -17.897 8.731 63.430 1.00 45.88 102 HIS A CA 1
ATOM 794 C C . HIS A 1 102 ? -17.832 7.919 64.727 1.00 45.88 102 HIS A C 1
ATOM 796 O O . HIS A 1 102 ? -18.848 7.539 65.296 1.00 45.88 102 HIS A O 1
ATOM 802 N N . THR A 1 103 ? -16.593 7.575 65.084 1.00 49.88 103 THR A N 1
ATOM 803 C CA . THR A 1 103 ? -16.053 7.448 66.446 1.00 49.88 103 THR A CA 1
ATOM 804 C C . THR A 1 103 ? -17.068 7.470 67.588 1.00 49.88 103 THR A C 1
ATOM 806 O O . THR A 1 103 ? -17.488 8.537 68.024 1.00 49.88 103 THR A O 1
ATOM 809 N N . GLU A 1 104 ? -17.338 6.296 68.157 1.00 47.69 104 GLU A N 1
ATOM 810 C CA . GLU A 1 104 ? -17.750 6.168 69.556 1.00 47.69 104 GLU A CA 1
ATOM 811 C C . GLU A 1 104 ? -16.585 5.523 70.330 1.00 47.69 104 GLU A C 1
ATOM 813 O O . GLU A 1 104 ? -16.538 4.323 70.589 1.00 47.69 104 GLU A O 1
ATOM 818 N N . LEU A 1 105 ? -15.564 6.340 70.599 1.00 60.94 105 LEU A N 1
ATOM 819 C CA . LEU A 1 105 ? -14.629 6.163 71.709 1.00 60.94 105 LEU A CA 1
ATOM 820 C C . LEU A 1 105 ? -14.678 7.469 72.502 1.00 60.94 105 LEU A C 1
ATOM 822 O O . LEU A 1 105 ? -14.121 8.464 72.047 1.00 60.94 105 LEU A O 1
ATOM 826 N N . ASP A 1 106 ? -15.459 7.467 73.584 1.00 56.97 106 ASP A N 1
ATOM 827 C CA . ASP A 1 106 ? -15.128 8.019 74.910 1.00 56.97 106 ASP A CA 1
ATOM 828 C C . ASP A 1 106 ? -16.409 8.138 75.762 1.00 56.97 106 ASP A C 1
ATOM 830 O O . ASP A 1 106 ? -17.114 9.137 75.691 1.00 56.97 106 ASP A O 1
ATOM 834 N N . GLU A 1 107 ? -16.713 7.099 76.554 1.00 59.75 107 GLU A N 1
ATOM 835 C CA . GLU A 1 107 ? -17.093 7.201 77.980 1.00 59.75 107 GLU A CA 1
ATOM 836 C C . GLU A 1 107 ? -17.315 5.793 78.583 1.00 59.75 107 GLU A C 1
ATOM 838 O O . GLU A 1 107 ? -18.403 5.225 78.494 1.00 59.75 107 GLU A O 1
ATOM 843 N N . LEU A 1 108 ? -16.236 5.216 79.141 1.00 46.72 108 LEU A N 1
ATOM 844 C CA . LEU A 1 108 ? -16.103 4.603 80.483 1.00 46.72 108 LEU A CA 1
ATOM 845 C C . LEU A 1 108 ? -14.698 3.998 80.655 1.00 46.72 108 LEU A C 1
ATOM 847 O O . LEU A 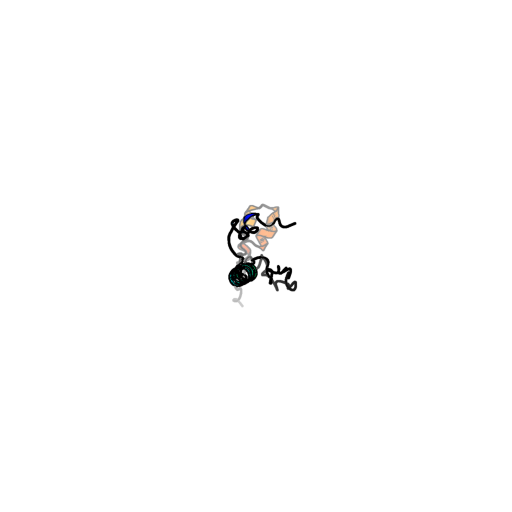1 108 ? -14.382 2.998 79.971 1.00 46.72 108 LEU A O 1
#

Mean predicted aligned error: 17.85 Å

InterPro domains:
  IPR00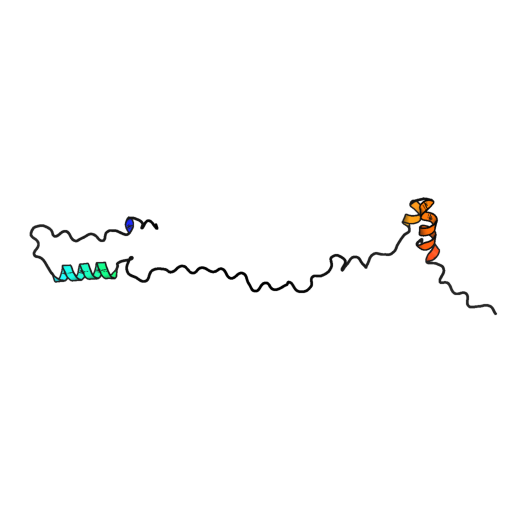0233 Cadherin, Y-type LIR-motif [PF01049] (36-94)
  IPR027397 Catenin binding domain superfamily [G3DSA:4.10.900.10] (4-98)
  IPR039808 Cadherin [PTHR24027] (18-96)

Sequence (108 aa):
MHNIPSDMVANPVMTLVPGQEPNVGMFIEEHKKRSDTDPNAPPFDDLRNYAYEGGGSTCGSLSSLASGTDEENQEFNYLSSWGPRFDKLHTMYGPDNHHHHHTELDEL